Protein AF-A0A496WAQ0-F1 (afdb_monomer_lite)

pLDDT: mean 88.49, std 7.91, range [53.09, 96.0]

Structure (mmCIF, N/CA/C/O backbone):
data_AF-A0A496WAQ0-F1
#
_entry.id   AF-A0A496WAQ0-F1
#
loop_
_atom_site.group_PDB
_atom_site.id
_atom_site.type_symbol
_atom_site.label_atom_id
_atom_site.label_alt_id
_atom_site.label_comp_id
_atom_site.label_asym_id
_atom_site.label_entity_id
_atom_site.label_seq_id
_atom_site.pdbx_PDB_ins_code
_atom_site.Cartn_x
_atom_site.Cartn_y
_atom_site.Cartn_z
_atom_site.occupancy
_atom_site.B_iso_or_equiv
_atom_site.auth_seq_id
_atom_site.auth_comp_id
_atom_site.auth_asym_id
_atom_site.auth_atom_id
_atom_site.pdbx_PDB_model_num
ATOM 1 N N . MET A 1 1 ? 11.480 5.963 -2.675 1.00 78.38 1 MET A N 1
ATOM 2 C CA . MET A 1 1 ? 10.500 6.219 -3.755 1.00 78.38 1 MET A CA 1
ATOM 3 C C . MET A 1 1 ? 9.359 6.937 -3.079 1.00 78.38 1 MET A C 1
ATOM 5 O O . MET A 1 1 ? 8.832 6.341 -2.150 1.00 78.38 1 MET A O 1
ATOM 9 N N . PRO A 1 2 ? 9.039 8.188 -3.446 1.00 85.06 2 PRO A N 1
ATOM 10 C CA . PRO A 1 2 ? 8.041 8.939 -2.704 1.00 85.06 2 PRO A CA 1
ATOM 11 C C . PRO A 1 2 ? 6.673 8.256 -2.739 1.00 85.06 2 PRO A C 1
ATOM 13 O O . PRO A 1 2 ? 6.273 7.702 -3.770 1.00 85.06 2 PRO A O 1
ATOM 16 N N . ILE A 1 3 ? 5.984 8.315 -1.605 1.00 89.06 3 ILE A N 1
ATOM 17 C CA . ILE A 1 3 ? 4.696 7.677 -1.349 1.00 89.06 3 ILE A CA 1
ATOM 18 C C . ILE A 1 3 ? 3.759 8.756 -0.839 1.00 89.06 3 ILE A C 1
ATOM 20 O O . ILE A 1 3 ? 4.088 9.449 0.116 1.00 89.06 3 ILE A O 1
ATOM 24 N N . THR A 1 4 ? 2.585 8.887 -1.433 1.00 89.94 4 THR A N 1
ATOM 25 C CA . THR A 1 4 ? 1.527 9.742 -0.897 1.00 89.94 4 THR A CA 1
ATOM 26 C C . THR A 1 4 ? 0.379 8.857 -0.447 1.00 89.94 4 THR A C 1
ATOM 28 O O . THR A 1 4 ? -0.150 8.094 -1.250 1.00 89.94 4 THR A O 1
ATOM 31 N N . ILE A 1 5 ? -0.004 8.954 0.823 1.00 86.94 5 ILE A N 1
ATOM 32 C CA . ILE A 1 5 ? -1.240 8.368 1.334 1.00 86.94 5 ILE A CA 1
ATOM 33 C C . ILE A 1 5 ? -2.312 9.450 1.320 1.00 86.94 5 ILE A C 1
ATOM 35 O O . ILE A 1 5 ? -2.111 10.519 1.890 1.00 86.94 5 ILE A O 1
ATOM 39 N N . GLU A 1 6 ? -3.436 9.182 0.669 1.00 88.81 6 GLU A N 1
ATOM 40 C CA . GLU A 1 6 ? -4.618 10.038 0.666 1.00 88.81 6 GLU A CA 1
ATOM 41 C C . GLU A 1 6 ? -5.755 9.357 1.422 1.00 88.81 6 GLU A C 1
ATOM 43 O O . GLU A 1 6 ? -6.044 8.180 1.197 1.00 88.81 6 GLU A O 1
ATOM 48 N N . PHE A 1 7 ? -6.417 10.121 2.282 1.00 84.19 7 PHE A N 1
ATOM 49 C CA . PHE A 1 7 ? -7.559 9.684 3.072 1.00 84.19 7 PHE A CA 1
ATOM 50 C C . PHE A 1 7 ? -8.832 10.282 2.491 1.00 84.19 7 PHE A C 1
ATOM 52 O O . PHE A 1 7 ? -8.902 11.493 2.269 1.00 84.19 7 PHE A O 1
ATOM 59 N N . THR A 1 8 ? -9.824 9.438 2.226 1.00 81.88 8 THR A N 1
ATOM 60 C CA . THR A 1 8 ? -11.114 9.859 1.678 1.00 81.88 8 THR A CA 1
ATOM 61 C C . THR A 1 8 ? -12.240 9.375 2.579 1.00 81.88 8 THR A C 1
ATOM 63 O O . THR A 1 8 ? -12.316 8.191 2.908 1.00 81.88 8 THR A O 1
ATOM 66 N N . VAL A 1 9 ? -13.137 10.287 2.941 1.00 78.81 9 VAL A N 1
ATOM 67 C CA . VAL A 1 9 ? -14.363 9.999 3.695 1.00 78.81 9 VAL A CA 1
ATOM 68 C C . VAL A 1 9 ? -15.538 9.932 2.738 1.00 78.81 9 VAL A C 1
ATOM 70 O O . VAL A 1 9 ? -15.666 10.774 1.845 1.00 78.81 9 VAL A O 1
ATOM 73 N N . ASN A 1 10 ? -16.409 8.947 2.952 1.00 72.75 10 ASN A N 1
ATOM 74 C CA . ASN A 1 10 ? -17.668 8.820 2.228 1.00 72.75 10 ASN A CA 1
ATOM 75 C C . ASN A 1 10 ? -18.818 9.318 3.110 1.00 72.75 10 ASN A C 1
ATOM 77 O O . ASN A 1 10 ? -19.062 8.788 4.189 1.00 72.75 10 ASN A O 1
ATOM 81 N N . ASN A 1 11 ? -19.563 10.314 2.629 1.00 69.06 11 ASN A N 1
ATOM 82 C CA . ASN A 1 11 ? -20.788 10.804 3.255 1.00 69.06 11 ASN A CA 1
ATOM 83 C C . ASN A 1 11 ? -21.955 10.664 2.265 1.00 69.06 11 ASN A C 1
ATOM 85 O O . ASN A 1 11 ? -22.196 11.536 1.425 1.00 69.06 11 ASN A O 1
ATOM 89 N N . GLY A 1 12 ? -22.656 9.528 2.332 1.00 70.94 12 GLY A N 1
ATOM 90 C CA . GLY A 1 12 ? -23.681 9.164 1.350 1.00 70.94 12 GLY A CA 1
ATOM 91 C C . GLY A 1 12 ? -23.069 8.948 -0.037 1.00 70.94 12 GLY A C 1
ATOM 92 O O . GLY A 1 12 ? -22.144 8.157 -0.181 1.00 70.94 12 GLY A O 1
ATOM 93 N N . ASP A 1 13 ? -23.555 9.679 -1.043 1.00 68.88 13 ASP A N 1
ATOM 94 C CA . ASP A 1 13 ? -23.064 9.592 -2.430 1.00 68.88 13 ASP A CA 1
ATOM 95 C C . ASP A 1 13 ? -21.825 10.473 -2.705 1.00 68.88 13 ASP A C 1
ATOM 97 O O . ASP A 1 13 ? -21.400 10.607 -3.855 1.00 68.88 13 ASP A O 1
ATOM 101 N N . GLN A 1 14 ? -21.265 11.137 -1.687 1.00 64.38 14 GLN A N 1
ATOM 102 C CA . GLN A 1 14 ? -20.161 12.087 -1.851 1.00 64.38 14 GLN A CA 1
ATOM 103 C C . GLN A 1 14 ? -18.894 11.603 -1.141 1.00 64.38 14 GLN A C 1
ATOM 105 O O . GLN A 1 14 ? -18.904 11.357 0.062 1.00 64.38 14 GLN A O 1
ATOM 110 N N . SER A 1 15 ? -17.795 11.513 -1.892 1.00 71.88 15 SER A N 1
ATOM 111 C CA . SER A 1 15 ? -16.455 11.204 -1.388 1.00 71.88 15 SER A CA 1
ATOM 112 C C . SER A 1 15 ? -15.608 12.478 -1.325 1.00 71.88 15 SER A C 1
ATOM 114 O O . SER A 1 15 ? -15.471 13.169 -2.342 1.00 71.88 15 SER A O 1
ATOM 116 N N . PHE A 1 16 ? -15.005 12.784 -0.178 1.00 74.81 16 PHE A N 1
ATOM 117 C CA . PHE A 1 16 ? -14.146 13.959 -0.004 1.00 74.81 16 PHE A CA 1
ATOM 118 C C . PHE A 1 16 ? -12.764 13.559 0.500 1.00 74.81 16 PHE A C 1
ATOM 120 O O . PHE A 1 16 ? -12.653 12.769 1.433 1.00 74.81 16 PHE A O 1
ATOM 127 N N . LYS A 1 17 ? -11.712 14.135 -0.096 1.00 77.06 17 LYS A N 1
ATOM 128 C CA . LYS A 1 17 ? -10.347 14.012 0.426 1.00 77.06 17 LYS A CA 1
ATOM 129 C C . LYS A 1 17 ? -10.257 14.786 1.738 1.00 77.06 17 LYS A C 1
ATOM 131 O O . LYS A 1 17 ? -10.454 16.000 1.738 1.00 77.06 17 LYS A O 1
ATOM 136 N N . GLU A 1 18 ? -9.956 14.086 2.819 1.00 77.12 18 GLU A N 1
ATOM 137 C CA . GLU A 1 18 ? -9.856 14.663 4.156 1.00 77.12 18 GLU A CA 1
ATOM 138 C C . GLU A 1 18 ? -8.424 15.096 4.469 1.00 77.12 18 GLU A C 1
ATOM 140 O O . GLU A 1 18 ? -8.196 16.236 4.868 1.00 77.12 18 GLU A O 1
ATOM 145 N N . ASP A 1 19 ? -7.452 14.220 4.207 1.00 80.12 19 ASP A N 1
ATOM 146 C CA . ASP A 1 19 ? -6.045 14.475 4.509 1.00 80.12 19 ASP A CA 1
ATOM 147 C C . ASP A 1 19 ? -5.113 13.760 3.514 1.00 80.12 19 ASP A C 1
ATOM 149 O O . ASP A 1 19 ? -5.520 12.880 2.743 1.00 80.12 19 ASP A O 1
ATOM 153 N N . SER A 1 20 ? -3.840 14.152 3.496 1.00 85.75 20 SER A N 1
ATOM 154 C CA . SER A 1 20 ? -2.790 13.373 2.853 1.00 85.75 20 SER A CA 1
ATOM 155 C C . SER A 1 20 ? -1.446 13.507 3.543 1.00 85.75 20 SER A C 1
ATOM 157 O O . SER A 1 20 ? -0.990 14.612 3.829 1.00 85.75 20 SER A O 1
ATOM 159 N N . VAL A 1 21 ? -0.757 12.379 3.671 1.00 88.19 21 VAL A N 1
ATOM 160 C CA . VAL A 1 21 ? 0.603 12.295 4.207 1.00 88.19 21 VAL A CA 1
ATOM 161 C C . VAL A 1 21 ? 1.545 11.866 3.088 1.00 88.19 21 VAL A C 1
ATOM 163 O O . VAL A 1 21 ? 1.182 11.052 2.243 1.00 88.19 21 VAL A O 1
ATOM 166 N N . THR A 1 22 ? 2.749 12.435 3.041 1.00 91.06 22 THR A N 1
ATOM 167 C CA . THR A 1 22 ? 3.768 12.063 2.052 1.00 91.06 22 THR A CA 1
ATOM 168 C C . THR A 1 22 ? 5.027 11.573 2.746 1.00 91.06 22 THR A C 1
ATOM 170 O O . THR A 1 22 ? 5.518 12.221 3.665 1.00 91.06 22 THR A O 1
ATOM 173 N N . PHE A 1 23 ? 5.552 10.458 2.256 1.00 91.62 23 PHE A N 1
ATOM 174 C CA . PHE A 1 23 ? 6.771 9.806 2.709 1.00 91.62 23 PHE A CA 1
ATOM 175 C C . PHE A 1 23 ? 7.801 9.795 1.582 1.00 91.62 23 PHE A C 1
ATOM 177 O O . PHE A 1 23 ? 7.457 9.670 0.404 1.00 91.62 23 PHE A O 1
ATOM 184 N N . ALA A 1 24 ? 9.074 9.925 1.926 1.00 88.56 24 ALA A N 1
ATOM 185 C CA . ALA A 1 24 ? 10.189 9.787 1.001 1.00 88.56 24 ALA A CA 1
ATOM 186 C C . ALA A 1 24 ? 10.553 8.311 0.762 1.00 88.56 24 ALA A C 1
ATOM 188 O O . ALA A 1 24 ? 11.028 7.952 -0.333 1.00 88.56 24 ALA A O 1
ATOM 189 N N . THR A 1 25 ? 10.331 7.456 1.767 1.00 88.38 25 THR A N 1
ATOM 190 C CA . THR A 1 25 ? 10.738 6.047 1.739 1.00 88.38 25 THR A CA 1
ATOM 191 C C . THR A 1 25 ? 9.649 5.085 2.213 1.00 88.38 25 THR A C 1
ATOM 193 O O . THR A 1 25 ? 8.642 5.476 2.799 1.00 88.38 25 THR A O 1
ATOM 196 N N . THR A 1 26 ? 9.845 3.799 1.915 1.00 88.50 26 THR A N 1
ATOM 197 C CA . THR A 1 26 ? 8.920 2.733 2.318 1.00 88.50 26 THR A CA 1
ATOM 198 C C . THR A 1 26 ? 9.034 2.432 3.813 1.00 88.50 26 THR A C 1
ATOM 200 O O . THR A 1 26 ? 8.054 2.049 4.439 1.00 88.50 26 THR A O 1
ATOM 203 N N . GLU A 1 27 ? 10.201 2.657 4.412 1.00 91.62 27 GLU A N 1
ATOM 204 C CA . GLU A 1 27 ? 10.415 2.515 5.852 1.00 91.62 27 GLU A CA 1
ATOM 205 C C . GLU A 1 27 ? 9.519 3.475 6.639 1.00 91.62 27 GLU A C 1
ATOM 207 O O . GLU A 1 27 ? 8.847 3.043 7.568 1.00 91.62 27 GLU A O 1
ATOM 212 N N . GLU A 1 28 ? 9.416 4.738 6.214 1.00 93.12 28 GLU A N 1
ATOM 213 C CA . GLU A 1 28 ? 8.522 5.720 6.843 1.00 93.12 28 GLU A CA 1
ATOM 214 C C . GLU A 1 28 ? 7.042 5.312 6.722 1.00 93.12 28 GLU A C 1
ATOM 216 O O . GLU A 1 28 ? 6.268 5.479 7.665 1.00 93.12 28 GLU A O 1
ATOM 221 N N . LEU A 1 29 ? 6.642 4.717 5.587 1.00 92.69 29 LEU A N 1
ATOM 222 C CA . LEU A 1 29 ? 5.311 4.116 5.443 1.00 92.69 29 LEU A CA 1
ATOM 223 C C . LEU A 1 29 ? 5.098 3.001 6.477 1.00 92.69 29 LEU A C 1
ATOM 225 O O . LEU A 1 29 ? 4.046 2.952 7.113 1.00 92.69 29 LEU A O 1
ATOM 229 N N . PHE A 1 30 ? 6.072 2.104 6.646 1.00 93.88 30 PHE A N 1
ATOM 230 C CA . PHE A 1 30 ? 5.954 0.998 7.594 1.00 93.88 30 PHE A CA 1
ATOM 231 C C . PHE A 1 30 ? 5.978 1.453 9.051 1.00 93.88 30 PHE A C 1
ATOM 233 O O . PHE A 1 30 ? 5.240 0.892 9.856 1.00 93.88 30 PHE A O 1
ATOM 240 N N . GLU A 1 31 ? 6.734 2.496 9.387 1.00 94.25 31 GLU A N 1
ATOM 241 C CA . GLU A 1 31 ? 6.645 3.155 10.691 1.00 94.25 31 GLU A CA 1
ATOM 242 C C . GLU A 1 31 ? 5.245 3.741 10.909 1.00 94.25 31 GLU A C 1
ATOM 244 O O . GLU A 1 31 ? 4.645 3.539 11.966 1.00 94.25 31 GLU A O 1
ATOM 249 N N . PHE A 1 32 ? 4.673 4.388 9.892 1.00 93.25 32 PHE A N 1
ATOM 250 C CA . PHE A 1 32 ? 3.339 4.975 9.975 1.00 93.25 32 PHE A CA 1
ATOM 251 C C . PHE A 1 32 ? 2.222 3.940 10.197 1.00 93.25 32 PHE A C 1
ATOM 253 O O . PHE A 1 32 ? 1.297 4.215 10.963 1.00 93.25 32 PHE A O 1
ATOM 260 N N . ILE A 1 33 ? 2.293 2.763 9.562 1.00 93.75 33 ILE A N 1
ATOM 261 C CA . ILE A 1 33 ? 1.277 1.701 9.715 1.00 93.75 33 ILE A CA 1
ATOM 262 C C . ILE A 1 33 ? 1.566 0.713 10.850 1.00 93.75 33 ILE A C 1
ATOM 264 O O . ILE A 1 33 ? 0.756 -0.189 11.075 1.00 93.75 33 ILE A O 1
ATOM 268 N N . SER A 1 34 ? 2.680 0.870 11.567 1.00 95.44 34 SER A N 1
ATOM 269 C CA . SER A 1 34 ? 3.037 0.043 12.726 1.00 95.44 34 SER A CA 1
ATOM 270 C C . SER A 1 34 ? 2.215 0.395 13.980 1.00 95.44 34 SER A C 1
ATOM 272 O O . SER A 1 34 ? 1.613 1.471 14.028 1.00 95.44 34 SER A O 1
ATOM 274 N N . PRO A 1 35 ? 2.150 -0.484 15.001 1.00 95.31 35 PRO A N 1
ATOM 275 C CA . PRO A 1 35 ? 1.506 -0.162 16.277 1.00 95.31 35 PRO A CA 1
ATOM 276 C C . PRO A 1 35 ? 2.106 1.092 16.932 1.00 95.31 35 PRO A C 1
ATOM 278 O O . PRO A 1 35 ? 3.326 1.228 17.021 1.00 95.31 35 PRO A O 1
ATOM 281 N N . GLY A 1 36 ? 1.258 2.006 17.403 1.00 92.50 36 GLY A N 1
ATOM 282 C CA . GLY A 1 36 ? 1.659 3.335 17.885 1.00 92.50 36 GLY A CA 1
ATOM 283 C C . GLY A 1 36 ? 2.038 4.330 16.778 1.00 92.50 36 GLY A C 1
ATOM 284 O O . GLY A 1 36 ? 2.447 5.454 17.079 1.00 92.50 36 GLY A O 1
ATOM 285 N N . GLY A 1 37 ? 1.930 3.925 15.510 1.00 92.06 37 GLY A N 1
ATOM 286 C CA . GLY A 1 37 ? 2.173 4.755 14.337 1.00 92.06 37 GLY A CA 1
ATOM 287 C C . GLY A 1 37 ? 1.014 5.703 14.019 1.00 92.06 37 GLY A C 1
ATOM 288 O O . GLY A 1 37 ? -0.027 5.734 14.676 1.00 92.06 37 GLY A O 1
ATOM 289 N N . GLY A 1 38 ? 1.179 6.498 12.962 1.00 88.31 38 GLY A N 1
ATOM 290 C CA . GLY A 1 38 ? 0.196 7.515 12.585 1.00 88.31 38 GLY A CA 1
ATOM 291 C C . GLY A 1 38 ? -1.149 6.956 12.106 1.00 88.31 38 GLY A C 1
ATOM 292 O O . GLY A 1 38 ? -2.149 7.667 12.180 1.00 88.31 38 GLY A O 1
ATOM 293 N N . CYS A 1 39 ? -1.200 5.683 11.699 1.00 87.56 39 CYS A N 1
ATOM 294 C CA . CYS A 1 39 ? -2.436 5.002 11.312 1.00 87.56 39 CYS A CA 1
ATOM 295 C C . CYS A 1 39 ? -3.484 4.944 12.436 1.00 87.56 39 CYS A C 1
ATOM 297 O O . CYS A 1 39 ? -4.678 4.892 12.158 1.00 87.56 39 CYS A O 1
ATOM 299 N N . GLU A 1 40 ? -3.070 4.988 13.702 1.00 86.56 40 GLU A N 1
ATOM 300 C CA . GLU A 1 40 ? -3.995 4.954 14.843 1.00 86.56 40 GLU A CA 1
ATOM 301 C C . GLU A 1 40 ? -4.792 6.253 15.015 1.00 86.56 40 GLU A C 1
ATOM 303 O O . GLU A 1 40 ? -5.821 6.262 15.685 1.00 86.56 40 GLU A O 1
ATOM 308 N N . ASN A 1 41 ? -4.345 7.341 14.383 1.00 85.31 41 ASN A N 1
ATOM 309 C CA . ASN A 1 41 ? -5.034 8.632 14.398 1.00 85.31 41 ASN A CA 1
ATOM 310 C C . ASN A 1 41 ? -5.957 8.819 13.186 1.00 85.31 41 ASN A C 1
ATOM 312 O O . ASN A 1 41 ? -6.437 9.927 12.948 1.00 85.31 41 ASN A O 1
ATOM 316 N N . MET A 1 42 ? -6.172 7.763 12.396 1.00 82.06 42 MET A N 1
ATOM 317 C CA . MET A 1 42 ? -7.059 7.817 11.243 1.00 82.06 42 MET A CA 1
ATOM 318 C C . MET A 1 42 ? -8.515 8.079 11.669 1.00 82.06 42 MET A C 1
ATOM 320 O O . MET A 1 42 ? -8.974 7.518 12.66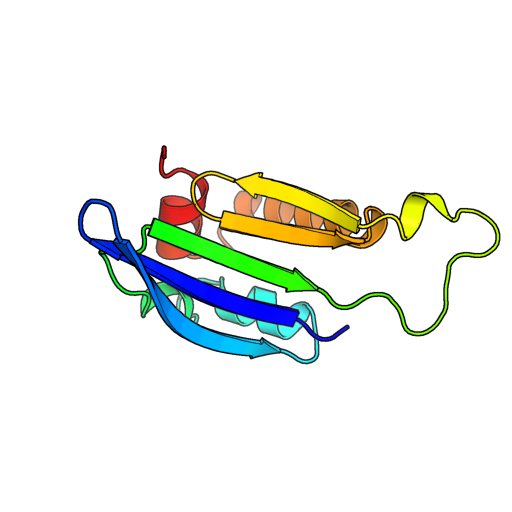9 1.00 82.06 42 MET A O 1
ATOM 324 N N . PRO A 1 43 ? -9.258 8.894 10.904 1.00 78.12 43 PRO A N 1
ATOM 325 C CA . PRO A 1 43 ? -10.690 9.092 11.101 1.00 78.12 43 PRO A CA 1
ATOM 326 C C . PRO A 1 43 ? -11.460 7.766 11.060 1.00 78.12 43 PRO A C 1
ATOM 328 O O . PRO A 1 43 ? -11.128 6.847 10.311 1.00 78.12 43 PRO A O 1
ATOM 331 N N . SER A 1 44 ? -12.500 7.642 11.884 1.00 75.25 44 SER A N 1
ATOM 332 C CA . SER A 1 44 ? -13.298 6.409 11.970 1.00 75.25 44 SER A CA 1
ATOM 333 C C . SER A 1 44 ? -14.281 6.225 10.806 1.00 75.25 44 SER A C 1
ATOM 335 O O . SER A 1 44 ? -14.846 5.147 10.649 1.00 75.25 44 SER A O 1
ATOM 337 N N . ASP A 1 45 ? -14.521 7.277 10.028 1.00 79.06 45 ASP A N 1
ATOM 338 C CA . ASP A 1 45 ? -15.473 7.373 8.916 1.00 79.06 45 ASP A CA 1
ATOM 339 C C . ASP A 1 45 ? -14.800 7.326 7.532 1.00 79.06 45 ASP A C 1
ATOM 341 O O . ASP A 1 45 ? -15.400 7.691 6.518 1.00 79.06 45 ASP A O 1
ATOM 345 N N . LEU A 1 46 ? -13.563 6.827 7.462 1.00 83.19 46 LEU A N 1
ATOM 346 C CA . LEU A 1 46 ? -12.866 6.630 6.195 1.00 83.19 46 LEU A CA 1
ATOM 347 C C . LEU A 1 46 ? -13.612 5.650 5.284 1.00 83.19 46 LEU A C 1
ATOM 349 O O . LEU A 1 46 ? -13.927 4.523 5.663 1.00 83.19 46 LEU A O 1
ATOM 353 N N . GLY A 1 47 ? -13.837 6.086 4.047 1.00 85.50 47 GLY A N 1
ATOM 354 C CA . GLY A 1 47 ? -14.375 5.261 2.971 1.00 85.50 47 GLY A CA 1
ATOM 355 C C . GLY A 1 47 ? -13.291 4.665 2.075 1.00 85.50 47 GLY A C 1
ATOM 356 O O . GLY A 1 47 ? -13.474 3.579 1.537 1.00 85.50 47 GLY A O 1
ATOM 357 N N . GLU A 1 48 ? -12.159 5.357 1.915 1.00 89.94 48 GLU A N 1
ATOM 358 C CA . GLU A 1 48 ? -11.044 4.898 1.086 1.00 89.94 48 GLU A CA 1
ATOM 359 C C . GLU A 1 48 ? -9.695 5.437 1.591 1.00 89.94 48 GLU A C 1
ATOM 361 O O . GLU A 1 48 ? -9.569 6.611 1.947 1.00 89.94 48 GLU A O 1
ATOM 366 N N . ILE A 1 49 ? -8.661 4.593 1.562 1.00 90.69 49 ILE A N 1
ATOM 367 C CA . ILE A 1 49 ? -7.262 4.965 1.795 1.00 90.69 49 ILE A CA 1
ATOM 368 C C . ILE A 1 49 ? -6.471 4.662 0.527 1.00 90.69 49 ILE A C 1
ATOM 370 O O . ILE A 1 49 ? -6.337 3.505 0.136 1.00 90.69 49 ILE A O 1
ATOM 374 N N . ARG A 1 50 ? -5.893 5.677 -0.113 1.00 92.31 50 ARG A N 1
ATOM 375 C CA . ARG A 1 50 ? -5.120 5.510 -1.353 1.00 92.31 50 ARG A CA 1
ATOM 376 C C . ARG A 1 50 ? -3.644 5.695 -1.071 1.00 92.31 50 ARG A C 1
ATOM 378 O O . ARG A 1 50 ? -3.213 6.792 -0.751 1.00 92.31 50 ARG A O 1
ATOM 385 N N . MET A 1 51 ? -2.854 4.648 -1.245 1.00 93.81 51 MET A N 1
ATOM 386 C CA . MET A 1 51 ? -1.397 4.706 -1.182 1.00 93.81 51 MET A CA 1
ATOM 387 C C . MET A 1 51 ? -0.844 4.782 -2.601 1.00 93.81 51 MET A C 1
ATOM 389 O O . MET A 1 51 ? -0.974 3.842 -3.384 1.00 93.81 51 MET A O 1
ATOM 393 N N . ILE A 1 52 ? -0.245 5.911 -2.957 1.00 94.06 52 ILE A N 1
ATOM 394 C CA . ILE A 1 52 ? 0.223 6.201 -4.308 1.00 94.06 52 ILE A CA 1
ATOM 395 C C . ILE A 1 52 ? 1.745 6.257 -4.302 1.00 94.06 52 ILE A C 1
ATOM 397 O O . ILE A 1 52 ? 2.337 7.174 -3.738 1.00 94.06 52 ILE A O 1
ATOM 401 N N . PHE A 1 53 ? 2.375 5.305 -4.983 1.00 93.12 53 PHE A N 1
ATOM 402 C CA . PHE A 1 53 ? 3.818 5.284 -5.187 1.00 93.12 53 PHE A CA 1
ATOM 403 C C . PHE A 1 53 ? 4.149 5.908 -6.540 1.00 93.12 53 PHE A C 1
ATOM 405 O O . PHE A 1 53 ? 3.522 5.607 -7.566 1.00 93.12 53 PHE A O 1
ATOM 412 N N . LEU A 1 54 ? 5.143 6.792 -6.549 1.00 87.19 54 LEU A N 1
ATOM 413 C CA . LEU A 1 54 ? 5.646 7.367 -7.791 1.00 87.19 54 LEU A CA 1
ATOM 414 C C . LEU A 1 54 ? 6.421 6.323 -8.612 1.00 87.19 54 LEU A C 1
ATOM 416 O O . LEU A 1 54 ? 6.999 5.402 -8.043 1.00 87.19 54 LEU A O 1
ATOM 420 N N . PRO A 1 55 ? 6.446 6.442 -9.952 1.00 80.88 55 PRO A N 1
ATOM 421 C CA . PRO A 1 55 ? 7.281 5.578 -10.780 1.00 80.88 55 PRO A CA 1
ATOM 422 C C . PRO A 1 55 ? 8.770 5.702 -10.400 1.00 80.88 55 PRO A C 1
ATOM 424 O O . PRO A 1 55 ? 9.189 6.748 -9.890 1.00 80.88 55 PRO A O 1
ATOM 427 N N . PRO A 1 56 ? 9.582 4.656 -10.642 1.00 82.69 56 PRO A N 1
ATOM 428 C CA . PRO A 1 56 ? 11.010 4.698 -10.359 1.00 82.69 56 PRO A CA 1
ATOM 429 C C . PRO A 1 56 ? 11.711 5.753 -11.225 1.00 82.69 56 PRO A C 1
ATOM 431 O O . PRO A 1 56 ? 11.337 5.982 -12.374 1.00 82.69 56 PRO A O 1
ATOM 434 N N . GLU A 1 57 ? 12.770 6.365 -10.691 1.00 84.50 57 GLU A N 1
ATOM 435 C CA . GLU A 1 57 ? 13.591 7.343 -11.426 1.00 84.50 57 GLU A 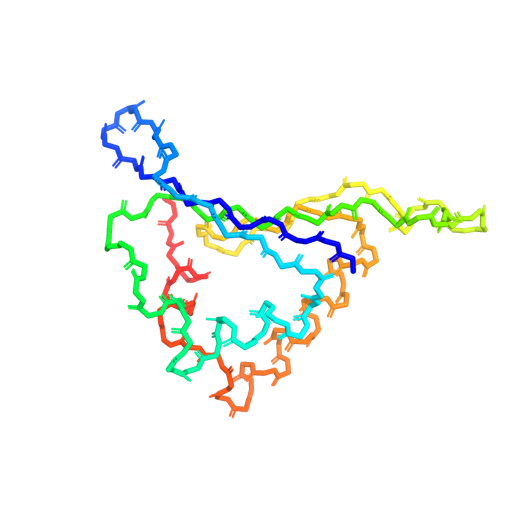CA 1
ATOM 436 C C . GLU A 1 57 ? 14.299 6.710 -12.637 1.00 84.50 57 GLU A C 1
ATOM 438 O O . GLU A 1 57 ? 14.538 7.362 -13.655 1.00 84.50 57 GLU A O 1
ATOM 443 N N . HIS A 1 58 ? 14.607 5.415 -12.543 1.00 88.44 58 HIS A N 1
ATOM 444 C CA . HIS A 1 58 ? 15.263 4.643 -13.590 1.00 88.44 58 HIS A CA 1
ATOM 445 C C . HIS A 1 58 ? 14.350 3.502 -14.057 1.00 88.44 58 HIS A C 1
ATOM 447 O O . HIS A 1 58 ? 14.164 2.541 -13.306 1.00 88.44 58 HIS A O 1
ATOM 453 N N . PRO A 1 59 ? 13.791 3.588 -15.279 1.00 86.69 59 PRO A N 1
ATOM 454 C CA . PRO A 1 59 ? 12.902 2.566 -15.812 1.00 86.69 59 PRO A CA 1
ATOM 455 C C . PRO A 1 59 ? 13.587 1.215 -16.028 1.00 86.69 59 PRO A C 1
ATOM 457 O O . PRO A 1 59 ? 14.764 1.128 -16.391 1.00 86.69 59 PRO A O 1
ATOM 460 N N . ASN A 1 60 ? 12.815 0.146 -15.899 1.00 88.69 60 ASN A N 1
ATOM 461 C CA . ASN A 1 60 ? 13.227 -1.217 -16.160 1.00 88.69 60 ASN A CA 1
ATOM 462 C C . ASN A 1 60 ? 13.195 -1.517 -17.666 1.00 88.69 60 ASN A C 1
ATOM 464 O O . ASN A 1 60 ? 12.187 -1.937 -18.231 1.00 88.69 60 ASN A O 1
ATOM 468 N N . ILE A 1 61 ? 14.332 -1.303 -18.331 1.00 92.00 61 ILE A N 1
ATOM 469 C CA . ILE A 1 61 ? 14.455 -1.458 -19.791 1.00 92.00 61 ILE A CA 1
ATOM 470 C C . ILE A 1 61 ? 14.294 -2.925 -20.225 1.00 92.00 61 ILE A C 1
ATOM 472 O O . ILE A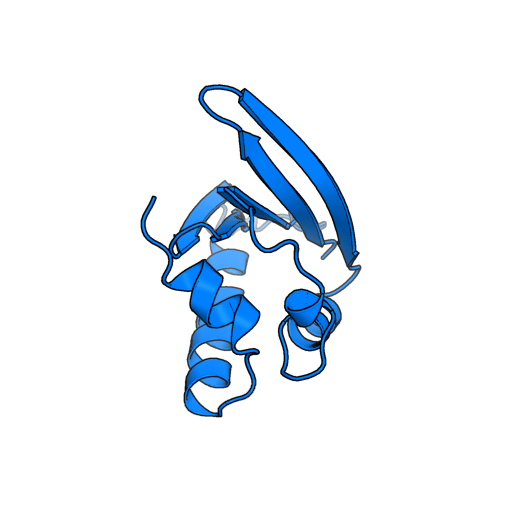 1 61 ? 13.711 -3.207 -21.270 1.00 92.00 61 ILE A O 1
ATOM 476 N N . THR A 1 62 ? 14.798 -3.870 -19.427 1.00 93.81 62 THR A N 1
ATOM 477 C CA . THR A 1 62 ? 14.771 -5.305 -19.761 1.00 93.81 62 THR A CA 1
ATOM 478 C C . THR A 1 62 ? 13.440 -5.960 -19.393 1.00 93.81 62 THR A C 1
ATOM 480 O O . THR A 1 62 ? 12.999 -6.881 -20.077 1.00 93.81 62 THR A O 1
ATOM 483 N N . ASN A 1 63 ? 12.787 -5.494 -18.325 1.00 92.12 63 ASN A N 1
ATOM 484 C CA . ASN A 1 63 ? 11.482 -5.974 -17.881 1.00 92.12 63 ASN A CA 1
ATOM 485 C C . ASN A 1 63 ? 10.511 -4.798 -17.669 1.00 92.12 63 ASN A C 1
ATOM 487 O O . ASN A 1 63 ? 10.213 -4.447 -16.527 1.00 92.12 63 ASN A O 1
ATOM 491 N N . PRO A 1 64 ? 9.968 -4.208 -18.746 1.00 92.38 64 PRO A N 1
ATOM 492 C CA . PRO A 1 64 ? 9.079 -3.050 -18.645 1.00 92.38 64 PRO A CA 1
ATOM 493 C C . PRO A 1 64 ? 7.758 -3.357 -17.924 1.00 92.38 64 PRO A C 1
ATOM 495 O O . PRO A 1 64 ? 7.109 -2.449 -17.416 1.00 92.38 64 PRO A O 1
ATOM 498 N N . ILE A 1 65 ? 7.364 -4.634 -17.820 1.00 93.88 65 ILE A N 1
ATOM 499 C CA . ILE A 1 65 ? 6.162 -5.042 -17.075 1.00 93.88 65 ILE A CA 1
ATOM 500 C C . ILE A 1 65 ? 6.310 -4.726 -15.578 1.00 93.88 65 ILE A C 1
ATOM 502 O O . ILE A 1 65 ? 5.312 -4.439 -14.921 1.00 93.88 65 ILE A O 1
ATOM 506 N N . ALA A 1 66 ? 7.537 -4.723 -15.046 1.00 92.81 66 ALA A N 1
ATOM 507 C CA . ALA A 1 66 ? 7.816 -4.344 -13.660 1.00 92.81 66 ALA A CA 1
ATOM 508 C C . ALA A 1 66 ? 7.372 -2.908 -13.332 1.00 92.81 66 ALA A C 1
ATOM 510 O O . ALA A 1 66 ? 6.976 -2.639 -12.196 1.00 92.81 66 ALA A O 1
ATOM 511 N N . ASP A 1 67 ? 7.390 -2.026 -14.333 1.00 93.88 67 ASP A N 1
ATOM 512 C CA . ASP A 1 67 ? 7.059 -0.609 -14.193 1.00 93.88 67 ASP A CA 1
ATOM 513 C C . ASP A 1 67 ? 5.592 -0.301 -14.520 1.00 93.88 67 ASP A C 1
ATOM 515 O O . ASP A 1 67 ? 5.134 0.826 -14.316 1.00 93.88 67 ASP A O 1
ATOM 519 N N . ASN A 1 68 ? 4.830 -1.289 -15.010 1.00 93.88 68 ASN A N 1
ATOM 520 C CA . ASN A 1 68 ? 3.411 -1.105 -15.291 1.00 93.88 68 ASN A CA 1
ATOM 521 C C . ASN A 1 68 ? 2.677 -0.712 -14.012 1.00 93.88 68 ASN A C 1
ATOM 523 O O . ASN A 1 68 ? 2.757 -1.394 -12.989 1.00 93.88 68 ASN A O 1
ATOM 527 N N . ARG A 1 69 ? 1.923 0.384 -14.093 1.00 94.12 69 ARG A N 1
ATOM 528 C CA . ARG A 1 69 ? 1.103 0.862 -12.986 1.00 94.12 69 ARG A CA 1
ATOM 529 C C . ARG A 1 69 ? -0.075 -0.088 -12.784 1.00 94.12 69 ARG A C 1
ATOM 531 O O . ARG A 1 69 ? -0.836 -0.338 -13.716 1.00 94.12 69 ARG A O 1
ATOM 538 N N . ALA A 1 70 ? -0.228 -0.579 -11.566 1.00 94.44 70 ALA A N 1
ATOM 539 C CA . ALA A 1 70 ? -1.339 -1.418 -11.146 1.00 94.44 70 ALA A CA 1
ATOM 540 C C . ALA A 1 70 ? -1.902 -0.903 -9.816 1.00 94.44 70 ALA A C 1
ATOM 542 O O . ALA A 1 70 ? -1.301 -0.039 -9.171 1.00 94.44 70 ALA A O 1
ATOM 543 N N . THR A 1 71 ? -3.056 -1.436 -9.423 1.00 96.00 71 THR A N 1
ATOM 544 C CA . THR A 1 71 ? -3.673 -1.164 -8.125 1.00 96.00 71 THR A CA 1
ATOM 545 C C . THR A 1 71 ? -3.964 -2.487 -7.431 1.00 96.00 71 THR A C 1
ATOM 547 O O . THR A 1 71 ? -4.678 -3.327 -7.977 1.00 96.00 71 THR A O 1
ATOM 550 N N . LEU A 1 72 ? -3.401 -2.672 -6.239 1.00 95.50 72 LEU A N 1
ATOM 551 C CA . LEU A 1 72 ? -3.786 -3.727 -5.309 1.00 95.50 72 LEU A CA 1
ATOM 552 C C . LEU A 1 72 ? -4.819 -3.155 -4.342 1.00 95.50 72 LEU A C 1
ATOM 554 O O . LEU A 1 72 ? -4.582 -2.110 -3.743 1.00 95.50 72 LEU A O 1
ATOM 558 N N . GLN A 1 73 ? -5.940 -3.847 -4.180 1.00 94.81 73 GLN A N 1
ATOM 559 C CA . GLN A 1 73 ? -6.979 -3.473 -3.231 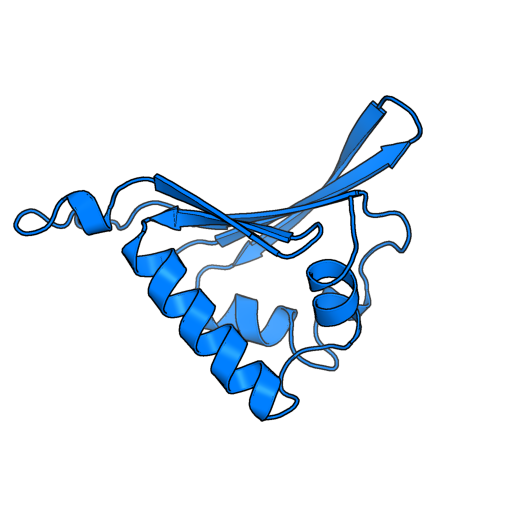1.00 94.81 73 GLN A CA 1
ATOM 560 C C . GLN A 1 73 ? -7.011 -4.470 -2.069 1.00 94.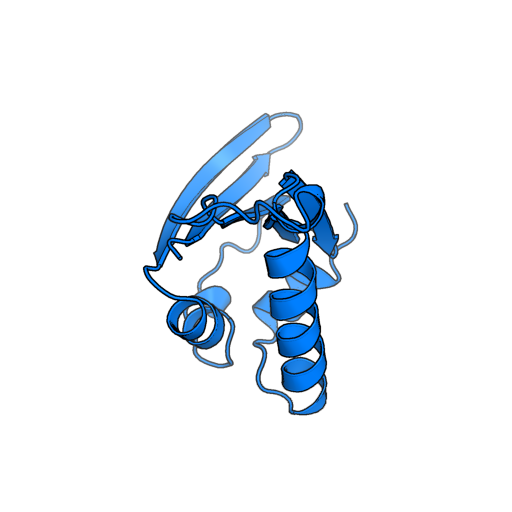81 73 GLN A C 1
ATOM 562 O O . GLN A 1 73 ? -7.118 -5.676 -2.291 1.00 94.81 73 GLN A O 1
ATOM 567 N N . LEU A 1 74 ? -6.938 -3.948 -0.846 1.00 92.25 74 LEU A N 1
ATOM 568 C CA . LEU A 1 74 ? -7.077 -4.665 0.419 1.00 92.25 74 LEU A CA 1
ATOM 569 C C . LEU A 1 74 ? -8.162 -3.950 1.232 1.00 92.25 74 LEU A C 1
ATOM 571 O O . LEU A 1 74 ? -7.898 -2.913 1.835 1.00 92.25 74 LEU A O 1
ATOM 575 N N . GLY A 1 75 ? -9.397 -4.448 1.182 1.00 92.19 75 GLY A N 1
ATOM 576 C CA . GLY A 1 75 ? -10.536 -3.764 1.795 1.00 92.19 75 GLY A CA 1
ATOM 577 C C . GLY A 1 75 ? -10.727 -2.353 1.228 1.00 92.19 75 GLY A C 1
ATOM 578 O O . GLY A 1 75 ? -10.902 -2.197 0.012 1.00 92.19 75 GLY A O 1
ATOM 579 N N . ILE A 1 76 ? -10.634 -1.338 2.095 1.00 92.38 76 ILE A N 1
ATOM 580 C CA . ILE A 1 76 ? -10.670 0.086 1.707 1.00 92.38 76 ILE A CA 1
ATOM 581 C C . ILE A 1 76 ? -9.282 0.679 1.404 1.00 92.38 76 ILE A C 1
ATOM 583 O O . ILE A 1 76 ? -9.180 1.850 1.046 1.00 92.38 76 ILE A O 1
ATOM 587 N N . VAL A 1 77 ? -8.201 -0.100 1.537 1.00 92.88 77 VAL A N 1
ATOM 588 C CA . VAL A 1 77 ? -6.828 0.318 1.213 1.00 92.88 77 VAL A CA 1
ATOM 589 C C . VAL A 1 77 ? -6.510 -0.007 -0.248 1.00 92.88 77 VAL A C 1
ATOM 591 O O . VAL A 1 77 ? -6.470 -1.170 -0.648 1.00 92.88 77 VAL A O 1
ATOM 594 N N . LEU A 1 78 ? -6.229 1.013 -1.056 1.00 95.00 78 LEU A N 1
ATOM 595 C CA . LEU A 1 78 ? -5.825 0.891 -2.456 1.00 95.00 78 LEU A CA 1
ATOM 596 C C . LEU A 1 78 ? -4.362 1.297 -2.619 1.00 95.00 78 LEU A C 1
ATOM 598 O O . LEU A 1 78 ? -4.014 2.470 -2.507 1.00 95.00 78 LEU A O 1
ATOM 602 N N . ILE A 1 79 ? -3.505 0.345 -2.968 1.00 95.25 79 ILE A N 1
ATOM 603 C CA . ILE A 1 79 ? -2.085 0.570 -3.242 1.00 95.25 79 ILE A CA 1
ATOM 604 C C . ILE A 1 79 ? -1.892 0.677 -4.751 1.00 95.25 79 ILE A C 1
ATOM 606 O O . ILE A 1 79 ? -1.968 -0.319 -5.465 1.00 95.25 79 ILE A O 1
ATOM 610 N N . THR A 1 80 ? -1.631 1.884 -5.248 1.00 95.88 80 THR A N 1
ATOM 611 C CA . THR A 1 80 ? -1.357 2.152 -6.663 1.00 95.88 80 THR A CA 1
ATOM 612 C C . THR A 1 80 ? 0.125 2.427 -6.875 1.00 95.88 80 THR A C 1
ATOM 614 O O . THR A 1 80 ? 0.645 3.448 -6.423 1.00 95.88 80 THR A O 1
ATOM 617 N N . ALA A 1 81 ? 0.803 1.534 -7.590 1.00 95.44 81 ALA A N 1
ATOM 618 C CA . ALA A 1 81 ? 2.254 1.556 -7.747 1.00 95.44 81 ALA A CA 1
ATOM 619 C C . ALA A 1 81 ? 2.700 0.800 -9.017 1.00 95.44 81 ALA A C 1
ATOM 621 O O . ALA A 1 81 ? 1.881 0.114 -9.640 1.00 95.44 81 ALA A O 1
ATOM 622 N N . PRO A 1 82 ? 3.983 0.896 -9.415 1.00 95.19 82 PRO A N 1
ATOM 623 C CA . PRO A 1 82 ? 4.601 -0.079 -10.314 1.00 95.19 82 PRO A CA 1
ATOM 624 C C . PRO A 1 82 ? 4.397 -1.517 -9.818 1.00 95.19 82 PRO A C 1
ATOM 626 O O . PRO A 1 82 ? 4.457 -1.768 -8.612 1.00 95.19 82 PRO A O 1
ATOM 629 N N . LEU A 1 83 ? 4.196 -2.476 -10.725 1.00 94.50 83 LEU A N 1
ATOM 630 C CA . LEU A 1 83 ? 3.941 -3.875 -10.366 1.00 94.50 83 LEU A CA 1
ATOM 631 C C . LEU A 1 83 ? 5.028 -4.457 -9.448 1.00 94.50 83 LEU A C 1
ATOM 633 O O . LEU A 1 83 ? 4.703 -5.137 -8.476 1.00 94.50 83 LEU A O 1
ATOM 637 N N . ALA A 1 84 ? 6.305 -4.170 -9.715 1.00 93.31 84 ALA A N 1
ATOM 638 C CA . ALA A 1 84 ? 7.402 -4.628 -8.861 1.00 93.31 84 ALA A CA 1
ATOM 639 C C . ALA A 1 84 ? 7.307 -4.063 -7.434 1.00 93.31 84 ALA A C 1
ATOM 641 O O . ALA A 1 84 ? 7.520 -4.794 -6.467 1.00 93.31 84 ALA A O 1
ATOM 642 N N . THR A 1 85 ? 6.920 -2.793 -7.298 1.00 93.38 85 THR A N 1
ATOM 643 C CA . THR A 1 85 ? 6.691 -2.151 -6.000 1.00 93.38 85 THR A CA 1
ATOM 644 C C . THR A 1 85 ? 5.517 -2.786 -5.264 1.00 93.38 85 THR A C 1
ATOM 646 O O . THR A 1 85 ? 5.637 -3.051 -4.073 1.00 93.38 85 THR A O 1
ATOM 649 N N . ILE A 1 86 ? 4.411 -3.097 -5.957 1.00 95.00 86 ILE A N 1
ATOM 650 C CA . ILE A 1 86 ? 3.277 -3.811 -5.346 1.00 95.00 86 ILE A CA 1
ATOM 651 C C . ILE A 1 86 ? 3.740 -5.144 -4.768 1.00 95.00 86 ILE A C 1
ATOM 653 O O . ILE A 1 86 ? 3.425 -5.438 -3.619 1.00 95.00 86 ILE A O 1
ATOM 657 N N . VAL A 1 87 ? 4.493 -5.940 -5.532 1.00 94.50 87 VAL A N 1
ATOM 658 C CA . VAL A 1 87 ? 4.985 -7.246 -5.067 1.00 94.50 87 VAL A CA 1
ATOM 659 C C . VAL A 1 87 ? 5.866 -7.089 -3.827 1.00 94.50 87 VAL A C 1
ATOM 661 O O . VAL A 1 87 ? 5.644 -7.790 -2.841 1.00 94.50 87 VAL A O 1
ATOM 664 N N . GLN A 1 88 ? 6.811 -6.146 -3.846 1.00 93.62 88 GLN A N 1
ATOM 665 C CA . GLN A 1 88 ? 7.709 -5.898 -2.717 1.00 93.62 88 GLN A CA 1
ATOM 666 C C . GLN A 1 88 ? 6.946 -5.463 -1.458 1.00 93.62 88 GLN A C 1
ATOM 668 O O . GLN A 1 88 ? 7.090 -6.078 -0.404 1.00 93.62 88 GLN A O 1
ATOM 673 N N . VAL A 1 89 ? 6.097 -4.440 -1.574 1.00 93.56 89 VAL A N 1
ATOM 674 C CA . VAL A 1 89 ? 5.323 -3.909 -0.443 1.00 93.56 89 VAL A CA 1
ATOM 675 C C . VAL A 1 89 ? 4.358 -4.965 0.093 1.00 93.56 89 VAL A C 1
ATOM 677 O O . VAL A 1 89 ? 4.232 -5.116 1.303 1.00 93.56 89 VAL A O 1
ATOM 680 N N . SER A 1 90 ? 3.726 -5.751 -0.783 1.00 94.00 90 SER A N 1
ATOM 681 C CA . SER A 1 90 ? 2.835 -6.841 -0.365 1.00 94.00 90 SER A CA 1
ATOM 682 C C . SER A 1 90 ? 3.580 -7.906 0.433 1.00 94.00 90 SER A C 1
ATOM 684 O O . SER A 1 90 ? 3.068 -8.383 1.441 1.00 94.00 90 SER A O 1
ATOM 686 N N . GLN A 1 91 ? 4.792 -8.272 0.007 1.00 95.06 91 GLN A N 1
ATOM 687 C CA . GLN A 1 91 ? 5.617 -9.232 0.733 1.00 95.06 91 GLN A CA 1
ATOM 688 C C . GLN A 1 91 ? 5.979 -8.715 2.132 1.00 95.06 91 GLN A C 1
ATOM 690 O O . GLN A 1 91 ? 5.880 -9.473 3.096 1.00 95.06 91 GLN A O 1
ATOM 695 N N . GLU A 1 92 ? 6.348 -7.439 2.257 1.00 94.19 92 GLU A N 1
ATOM 696 C CA . GLU A 1 92 ? 6.650 -6.827 3.556 1.00 94.19 92 GLU A CA 1
ATOM 697 C C . GLU A 1 92 ? 5.409 -6.710 4.451 1.00 94.19 92 GLU A C 1
ATOM 699 O O . GLU A 1 92 ? 5.488 -7.051 5.628 1.00 94.19 92 GLU A O 1
ATOM 704 N N . ILE A 1 93 ? 4.244 -6.330 3.909 1.00 93.94 93 ILE A N 1
ATOM 705 C CA . ILE A 1 93 ? 2.971 -6.333 4.653 1.00 93.94 93 ILE A CA 1
ATOM 706 C C . ILE A 1 93 ? 2.678 -7.737 5.201 1.00 93.94 93 ILE A C 1
ATOM 708 O O . ILE A 1 93 ? 2.358 -7.881 6.378 1.00 93.94 93 ILE A O 1
ATOM 712 N N . ILE A 1 94 ? 2.808 -8.779 4.374 1.00 92.94 94 ILE A N 1
ATOM 713 C CA . ILE A 1 94 ? 2.530 -10.164 4.785 1.00 92.94 94 ILE A CA 1
ATOM 714 C C . ILE A 1 94 ? 3.510 -10.631 5.873 1.00 92.94 94 ILE A C 1
ATOM 716 O O . ILE A 1 94 ? 3.080 -11.253 6.846 1.00 92.94 94 ILE A O 1
ATOM 720 N N . ASP A 1 95 ? 4.807 -10.330 5.743 1.00 94.50 95 ASP A N 1
ATOM 721 C CA . ASP A 1 95 ? 5.803 -10.695 6.761 1.00 94.50 95 ASP A CA 1
ATOM 722 C C . ASP A 1 95 ? 5.540 -9.967 8.090 1.00 94.50 95 ASP A C 1
ATOM 724 O O . ASP A 1 95 ? 5.491 -10.605 9.144 1.00 94.50 95 ASP A O 1
ATOM 728 N N . LYS A 1 96 ? 5.276 -8.655 8.041 1.00 93.81 96 LYS A N 1
ATOM 729 C CA . LYS A 1 96 ? 4.985 -7.830 9.223 1.00 93.81 96 LYS A CA 1
ATOM 730 C C . LYS A 1 96 ? 3.686 -8.218 9.916 1.00 93.81 96 LYS A C 1
ATOM 732 O O . LYS A 1 96 ? 3.640 -8.247 11.147 1.00 93.81 96 LYS A O 1
ATOM 737 N N . LEU A 1 97 ? 2.656 -8.590 9.154 1.00 89.88 97 LEU A N 1
ATOM 738 C CA . LEU A 1 97 ? 1.408 -9.133 9.693 1.00 89.88 97 LEU A CA 1
ATOM 739 C C . LEU A 1 97 ? 1.677 -10.370 10.558 1.00 89.88 97 LEU A C 1
ATOM 741 O O . LEU A 1 97 ? 1.204 -10.449 11.690 1.00 89.88 97 LEU A O 1
ATOM 745 N N . GLY A 1 98 ? 2.485 -11.311 10.057 1.00 85.56 98 GLY A N 1
ATOM 746 C CA . GLY A 1 98 ? 2.850 -12.533 10.782 1.00 85.56 98 GLY A CA 1
ATOM 747 C C . GLY A 1 98 ? 3.654 -12.295 12.067 1.00 85.56 98 GLY A C 1
ATOM 748 O O . GLY A 1 98 ? 3.783 -13.210 12.881 1.00 85.56 98 GLY A O 1
ATOM 749 N N . ARG A 1 99 ? 4.182 -11.080 12.259 1.00 93.44 99 ARG A N 1
ATOM 750 C CA . ARG A 1 99 ? 4.994 -10.666 13.414 1.00 93.44 99 ARG A CA 1
ATOM 751 C C . ARG A 1 99 ? 4.274 -9.701 14.360 1.00 93.44 99 ARG A C 1
ATOM 753 O O . ARG A 1 99 ? 4.847 -9.345 15.384 1.00 93.44 99 ARG A O 1
ATOM 760 N N . GLY A 1 100 ? 3.043 -9.288 14.047 1.00 91.81 100 GLY A N 1
ATOM 761 C CA . GLY A 1 100 ? 2.321 -8.276 14.827 1.00 91.81 100 GLY A CA 1
ATOM 762 C C . GLY A 1 100 ? 2.917 -6.868 14.701 1.00 91.81 100 GLY A C 1
ATOM 763 O O . GLY A 1 100 ? 2.791 -6.062 15.615 1.00 91.81 100 GLY A O 1
ATOM 764 N N . GLU A 1 101 ? 3.590 -6.576 13.584 1.00 94.75 101 GLU A N 1
ATOM 765 C CA . GLU A 1 101 ? 4.244 -5.285 13.315 1.00 94.75 101 GLU A CA 1
ATOM 766 C C . GLU A 1 101 ? 3.350 -4.307 12.533 1.00 94.75 101 GLU A C 1
ATOM 768 O O . GLU A 1 101 ? 3.818 -3.265 12.077 1.00 94.75 101 GLU A O 1
ATOM 773 N N . LEU A 1 102 ? 2.065 -4.627 12.372 1.00 94.62 102 LEU A N 1
ATOM 774 C CA . LEU A 1 102 ? 1.060 -3.759 11.759 1.00 94.62 102 LEU A CA 1
ATOM 775 C C . LEU A 1 102 ? 0.030 -3.345 12.813 1.00 94.62 102 LEU A C 1
ATOM 777 O O . LEU A 1 102 ? -0.367 -4.159 13.643 1.00 94.62 102 LEU A O 1
ATOM 781 N N . SER A 1 103 ? -0.393 -2.084 12.780 1.00 94.88 103 SER A N 1
ATOM 782 C CA . SER A 1 103 ? -1.401 -1.541 13.696 1.00 94.88 103 SER A CA 1
ATOM 783 C C . SER A 1 103 ? -2.779 -2.156 13.461 1.00 94.88 103 SER A C 1
ATOM 785 O O . SER A 1 103 ? -3.174 -2.435 12.328 1.00 94.88 103 SER A O 1
ATOM 787 N N . GLU A 1 104 ? -3.559 -2.278 14.534 1.00 92.81 104 GLU A N 1
ATOM 788 C CA . GLU A 1 104 ? -4.952 -2.739 14.462 1.00 92.81 104 GLU A CA 1
ATOM 789 C C . GLU A 1 104 ? -5.807 -1.848 13.550 1.00 92.81 104 GLU A C 1
ATOM 791 O O . GLU A 1 104 ? -6.659 -2.350 12.821 1.00 92.81 104 GLU A O 1
ATOM 796 N N . ALA A 1 105 ? -5.546 -0.535 13.528 1.00 91.88 105 ALA A N 1
ATOM 797 C CA . ALA A 1 105 ? -6.227 0.404 12.638 1.00 91.88 105 ALA A CA 1
ATOM 798 C C . ALA A 1 105 ? -5.975 0.075 11.156 1.00 91.88 105 ALA A C 1
ATOM 800 O O . ALA A 1 105 ? -6.918 0.012 10.364 1.00 91.88 105 ALA A O 1
ATOM 801 N N . PHE A 1 106 ? -4.721 -0.211 10.786 1.00 92.56 106 PHE A N 1
ATOM 802 C CA . PHE A 1 106 ? -4.379 -0.602 9.419 1.00 92.56 106 PHE A CA 1
ATOM 803 C C . PHE A 1 106 ? -5.045 -1.925 9.033 1.00 92.56 106 PHE A C 1
ATOM 805 O O . PHE A 1 106 ? -5.606 -2.044 7.943 1.00 92.56 106 PHE A O 1
ATOM 812 N N . LEU A 1 107 ? -5.027 -2.913 9.933 1.00 92.81 107 LEU A N 1
ATOM 813 C CA . LEU A 1 107 ? -5.664 -4.209 9.696 1.00 92.81 107 LEU A CA 1
ATOM 814 C C . LEU A 1 107 ? -7.181 -4.089 9.560 1.00 92.81 107 LEU A C 1
ATOM 816 O O . LEU A 1 107 ? -7.766 -4.725 8.686 1.00 92.81 107 LEU A O 1
ATOM 820 N N . ALA A 1 108 ? -7.819 -3.252 10.378 1.00 91.81 108 ALA A N 1
ATOM 821 C CA . ALA A 1 108 ? -9.244 -2.975 10.269 1.00 91.81 108 ALA A CA 1
ATOM 822 C C . ALA A 1 108 ? -9.592 -2.388 8.893 1.00 91.81 108 ALA A C 1
ATOM 824 O O . ALA A 1 108 ? -10.516 -2.879 8.247 1.00 91.81 108 ALA A O 1
ATOM 825 N N . ALA A 1 109 ? -8.817 -1.415 8.400 1.00 91.00 109 ALA A N 1
ATOM 826 C CA . ALA A 1 109 ? -9.005 -0.850 7.064 1.00 91.00 109 ALA A CA 1
ATOM 827 C C . ALA A 1 109 ? -8.753 -1.881 5.944 1.00 91.00 109 ALA A C 1
ATOM 829 O O . ALA A 1 109 ? -9.521 -1.967 4.985 1.00 91.00 109 ALA A O 1
ATOM 830 N N . ALA A 1 110 ? -7.717 -2.712 6.080 1.00 90.62 110 ALA A N 1
ATOM 831 C CA . ALA A 1 110 ? -7.388 -3.754 5.106 1.00 90.62 110 ALA A CA 1
ATOM 832 C C . ALA A 1 110 ? -8.440 -4.882 5.038 1.00 90.62 110 ALA A C 1
ATOM 834 O O . ALA A 1 110 ? -8.556 -5.560 4.015 1.00 90.62 110 ALA A O 1
ATOM 835 N N . HIS A 1 111 ? -9.206 -5.087 6.114 1.00 89.19 111 HIS A N 1
ATOM 836 C CA . HIS A 1 111 ? -10.292 -6.069 6.197 1.00 89.19 111 HIS A CA 1
ATOM 837 C C . HIS A 1 111 ? -11.690 -5.477 5.980 1.00 89.19 111 HIS A C 1
ATOM 839 O O . HIS A 1 111 ? -12.655 -6.236 5.865 1.00 89.19 111 HIS A O 1
ATOM 845 N N . ALA A 1 112 ? -11.827 -4.150 5.957 1.00 85.38 112 ALA A N 1
ATOM 846 C CA . ALA A 1 112 ? -13.113 -3.498 5.777 1.00 85.38 112 ALA A CA 1
ATOM 847 C C . ALA A 1 112 ? -13.688 -3.847 4.398 1.00 85.38 112 ALA A C 1
ATOM 849 O O . ALA A 1 112 ? -13.031 -3.671 3.372 1.00 85.38 112 ALA A O 1
ATOM 850 N N . ASN A 1 113 ? -14.919 -4.359 4.372 1.00 65.31 113 ASN A N 1
ATOM 851 C CA . ASN A 1 113 ? -15.637 -4.557 3.119 1.00 65.31 113 ASN A CA 1
ATOM 852 C C . ASN A 1 113 ? -16.234 -3.221 2.669 1.00 65.31 113 ASN A C 1
ATOM 854 O O . ASN A 1 113 ? -16.768 -2.482 3.497 1.00 65.31 113 ASN A O 1
ATOM 858 N N . TYR A 1 114 ? -16.123 -2.961 1.368 1.00 53.09 114 TYR A N 1
ATOM 859 C CA . TYR A 1 114 ? -16.770 -1.854 0.664 1.00 53.09 114 TYR A CA 1
ATOM 860 C C . TYR A 1 114 ? -18.301 -1.952 0.727 1.00 53.09 114 TYR A C 1
ATOM 862 O O . TYR A 1 114 ? -18.821 -3.091 0.619 1.00 53.09 114 TYR A O 1
#

Secondary structure (DSSP, 8-state):
--EEEEEEEEETTEEEEEEEEEESSHHHHHHHHSTTSGGGG--TTEEEEEEEEPPPSS--SS-GGGG-EEEEEETTEEEEEEHHHHHHHHHHHHHHHTTT-S-HHHHHHHH---

Foldseek 3Di:
DKKKKWWWFDDDPDIDTDDIDMDPDVVLVLQQQFAVHVLVVDDPRTQAIEIEDDFDPDADPPCNQQRDWDW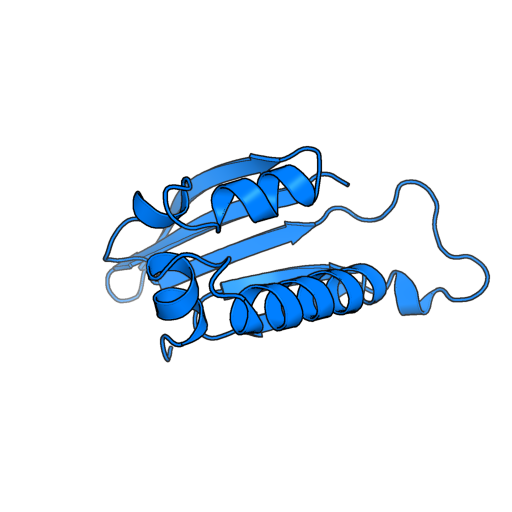DAQARYIYTGRNVVCVVSVVVVVVCVVVRGGYPSVVCRSNHHD

Radius of gyration: 14.32 Å; chains: 1; bounding box: 39×27×38 Å

Sequence (114 aa):
MPITIEFTVNNGDQSFKEDSVTFATTEELFEFISPGGGCENMPSDLGEIRMIFLPPEHPNITNPIADNRATLQLGIVLITAPLATIVQVSQEIIDKLGRGELSEAFLAAAHANY